Protein AF-A0A7S2YM85-F1 (afdb_monomer)

Foldseek 3Di:
DDDDDPDCCVPCVQQCVFPPVVVLPDPPDPQKDWTPQDDQNHQDDDDDDPPPQDDFDPLQAADDDRRSLSSLVCVLVVDTDMDRNVDDDDDPDDPDVVRVVVNVVSCPDPVNVVVVVVSVVVSCVSVVVVVVVVPDPDPDDDD

Secondary structure (DSSP, 8-state):
------TTTTT-GGGTTT--HHHHH-TTS-SEEEE-S--TT--------STTPPPPPTT--SSSHHHHHHHHHHHHTT--EEEETT----------HHHHHHHHHHHT-HHHHHHHHHHHHHHHHHHHHHHHHHTSPPP----

InterPro domains:
  IPR051292 Alpha-1,3-xylosyltransferase/Beta-1,3-glucuronyltransferase [PTHR12270] (5-93)

Organism: NCBI:txid265537

Mean predicted aligned error: 8.89 Å

pLDDT: mean 78.32, std 11.1, range [40.62, 94.12]

Solvent-accessible surface area (backbone atoms only — not comparable to full-atom values): 9312 Å² total; per-residue (Å²): 132,92,80,87,73,71,85,58,53,92,82,43,45,69,53,44,74,61,62,60,59,69,62,59,73,41,91,83,60,70,70,54,49,79,40,70,71,84,50,98,59,45,82,79,91,85,88,75,72,74,79,90,56,73,75,76,62,85,85,53,63,63,68,68,62,45,64,51,51,40,54,51,49,31,51,73,71,66,56,79,49,65,48,54,64,90,62,85,85,88,78,88,83,75,87,61,74,64,45,59,56,58,21,52,61,50,60,68,34,68,71,49,44,52,49,50,52,51,51,52,50,51,53,50,52,54,53,49,52,50,58,53,57,74,66,51,75,76,80,81,80,82,127

Structure (mmCIF, N/CA/C/O backbone):
data_AF-A0A7S2YM85-F1
#
_entry.id   AF-A0A7S2YM85-F1
#
loop_
_atom_site.group_PDB
_atom_site.id
_atom_site.type_symbol
_atom_site.label_atom_id
_atom_site.label_alt_id
_atom_site.label_comp_id
_atom_site.label_asym_id
_atom_site.label_entity_id
_atom_site.label_seq_id
_atom_site.pdbx_PDB_ins_code
_atom_site.Cartn_x
_atom_site.Cartn_y
_atom_site.Cartn_z
_atom_site.occupancy
_atom_site.B_iso_or_equiv
_atom_site.auth_seq_id
_atom_site.auth_comp_id
_atom_site.auth_asym_id
_atom_site.auth_atom_id
_atom_site.pdbx_PDB_model_num
ATOM 1 N N . GLY A 1 1 ? -13.190 -29.475 12.939 1.00 48.34 1 GLY A N 1
ATOM 2 C CA . GLY A 1 1 ? -13.477 -28.055 12.660 1.00 48.34 1 GLY A CA 1
ATOM 3 C C . GLY A 1 1 ? -12.507 -27.557 11.613 1.00 48.34 1 GLY A C 1
ATOM 4 O O . GLY A 1 1 ? -11.356 -27.975 11.645 1.00 48.34 1 GLY A O 1
ATOM 5 N N . PHE A 1 2 ? -12.964 -26.735 10.670 1.00 40.62 2 PHE A N 1
ATOM 6 C CA . PHE A 1 2 ? -12.092 -26.135 9.659 1.00 40.62 2 PHE A CA 1
ATOM 7 C C . PHE A 1 2 ? -11.088 -25.204 10.351 1.00 40.62 2 PHE A C 1
ATOM 9 O O . PHE A 1 2 ? -11.492 -24.308 11.089 1.00 40.62 2 PHE A O 1
ATOM 16 N N . ARG A 1 3 ? -9.789 -25.440 10.157 1.00 61.75 3 ARG A N 1
ATOM 17 C CA . ARG A 1 3 ? -8.725 -24.576 10.674 1.00 61.75 3 ARG A CA 1
ATOM 18 C C . ARG A 1 3 ? -8.155 -23.817 9.483 1.00 61.75 3 ARG A C 1
ATOM 20 O O . ARG A 1 3 ? -7.323 -24.342 8.755 1.00 61.75 3 ARG A O 1
ATOM 27 N N . GLY A 1 4 ? -8.699 -22.629 9.234 1.00 64.56 4 GLY A N 1
ATOM 28 C CA . GLY A 1 4 ? -8.149 -21.721 8.235 1.00 64.56 4 GLY A CA 1
ATOM 29 C C . GLY A 1 4 ? -6.838 -21.135 8.747 1.00 64.56 4 GLY A C 1
ATOM 30 O O . GLY A 1 4 ? -6.762 -20.716 9.901 1.00 64.56 4 GLY A O 1
ATOM 31 N N . GLU A 1 5 ? -5.815 -21.116 7.902 1.00 72.94 5 GLU A N 1
ATOM 32 C CA . GLU A 1 5 ? -4.547 -20.442 8.173 1.00 72.94 5 GLU A CA 1
ATOM 33 C C . GLU A 1 5 ? -4.338 -19.292 7.179 1.00 72.94 5 GLU A C 1
ATOM 35 O O . GLU A 1 5 ? -4.846 -19.354 6.052 1.00 72.94 5 GLU A O 1
ATOM 40 N N . PRO A 1 6 ? -3.608 -18.229 7.557 1.00 73.81 6 PRO A N 1
ATOM 41 C CA . PRO A 1 6 ? -3.282 -17.168 6.618 1.00 73.81 6 PRO A CA 1
ATOM 42 C C . PRO A 1 6 ? -2.450 -17.698 5.443 1.00 73.81 6 PRO A C 1
ATOM 44 O O . PRO A 1 6 ? -1.506 -18.474 5.608 1.00 73.81 6 PRO A O 1
ATOM 47 N N . PHE A 1 7 ? -2.809 -17.260 4.238 1.00 72.81 7 PHE A N 1
ATOM 48 C CA . PHE A 1 7 ? -2.194 -17.683 2.979 1.00 72.81 7 PHE A CA 1
ATOM 49 C C . PHE A 1 7 ? -0.664 -17.575 3.016 1.00 72.81 7 PHE A C 1
ATOM 51 O O . PHE A 1 7 ? -0.167 -16.497 3.257 1.00 72.81 7 PHE A O 1
ATOM 58 N N . HIS A 1 8 ? 0.090 -18.643 2.734 1.00 75.12 8 HIS A N 1
ATOM 59 C CA . HIS A 1 8 ? 1.568 -18.624 2.685 1.00 75.12 8 HIS A CA 1
ATOM 60 C C . HIS A 1 8 ? 2.298 -18.120 3.946 1.00 75.12 8 HIS A C 1
ATOM 62 O O . HIS A 1 8 ? 3.497 -17.841 3.867 1.00 75.12 8 HIS A O 1
ATOM 68 N N . ILE A 1 9 ? 1.660 -18.121 5.121 1.00 77.50 9 ILE A N 1
ATOM 69 C CA . ILE A 1 9 ? 2.271 -17.640 6.372 1.00 77.50 9 ILE A CA 1
ATOM 70 C C . ILE A 1 9 ? 3.648 -18.261 6.671 1.00 77.50 9 ILE A C 1
ATOM 72 O O . ILE A 1 9 ? 4.554 -17.574 7.136 1.00 77.50 9 ILE A O 1
ATOM 76 N N . HIS A 1 10 ? 3.850 -19.532 6.315 1.00 81.94 10 HIS A N 1
ATOM 77 C CA . HIS A 1 10 ? 5.111 -20.249 6.527 1.00 81.94 10 HIS A CA 1
ATOM 78 C C . HIS A 1 10 ? 6.168 -20.036 5.432 1.00 81.94 10 HIS A C 1
ATOM 80 O O . HIS A 1 10 ? 7.339 -20.327 5.651 1.00 81.94 10 HIS A O 1
ATOM 86 N N . ARG A 1 11 ? 5.778 -19.562 4.242 1.00 79.88 11 ARG A N 1
ATOM 87 C CA . ARG A 1 11 ? 6.683 -19.379 3.088 1.00 79.88 11 ARG A CA 1
ATOM 88 C C . ARG A 1 11 ? 7.020 -17.916 2.821 1.00 79.88 11 ARG A C 1
ATOM 90 O O . ARG A 1 11 ? 8.037 -17.634 2.201 1.00 79.88 11 ARG A O 1
ATOM 97 N N . PHE A 1 12 ? 6.163 -16.999 3.261 1.00 77.44 12 PHE A N 1
ATOM 98 C CA . PHE A 1 12 ? 6.276 -15.577 2.967 1.00 77.44 12 PHE A CA 1
ATOM 99 C C . PHE A 1 12 ? 5.871 -14.717 4.167 1.00 77.44 12 PHE A C 1
ATOM 101 O O . PHE A 1 12 ? 5.068 -13.797 4.050 1.00 77.44 12 PHE A O 1
ATOM 108 N N . ALA A 1 13 ? 6.459 -14.992 5.335 1.00 74.81 13 ALA A N 1
ATOM 109 C CA . ALA A 1 13 ? 6.175 -14.259 6.574 1.00 74.81 13 ALA A CA 1
ATOM 110 C C . ALA A 1 13 ? 6.267 -12.726 6.405 1.00 74.81 13 ALA A C 1
ATOM 112 O O . ALA A 1 13 ? 5.425 -11.994 6.919 1.00 74.81 13 ALA A O 1
ATOM 113 N N . GLY A 1 14 ? 7.207 -12.234 5.585 1.00 75.88 14 GLY A N 1
ATOM 114 C CA . GLY A 1 14 ? 7.359 -10.804 5.281 1.00 75.88 14 GLY A CA 1
ATOM 115 C C . GLY A 1 14 ? 6.119 -10.129 4.673 1.00 75.88 14 GLY A C 1
ATOM 116 O O . GLY A 1 14 ? 5.930 -8.928 4.873 1.00 75.88 14 GLY A O 1
ATOM 117 N N . GLY A 1 15 ? 5.262 -10.889 3.985 1.00 77.31 15 GLY A N 1
ATOM 118 C CA . GLY A 1 15 ? 3.968 -10.433 3.470 1.00 77.31 15 GLY A CA 1
ATOM 119 C C . GLY A 1 15 ? 2.833 -10.469 4.492 1.00 77.31 15 GLY A C 1
ATOM 120 O O . GLY A 1 15 ? 1.709 -10.117 4.161 1.00 77.31 15 GLY A O 1
ATOM 121 N N . HIS A 1 16 ? 3.100 -10.884 5.729 1.00 78.50 16 HIS A N 1
ATOM 122 C CA . HIS A 1 16 ? 2.109 -10.966 6.803 1.00 78.50 16 HIS A CA 1
ATOM 123 C C . HIS A 1 16 ? 2.481 -10.150 8.036 1.00 78.50 16 HIS A C 1
ATOM 125 O O . HIS A 1 16 ? 1.612 -9.903 8.865 1.00 78.50 16 HIS A O 1
ATOM 131 N N . ASN A 1 17 ? 3.730 -9.684 8.136 1.00 75.25 17 ASN A N 1
ATOM 132 C CA . ASN A 1 17 ? 4.272 -9.000 9.316 1.00 75.25 17 ASN A CA 1
ATOM 133 C C . ASN A 1 17 ? 3.459 -7.788 9.792 1.00 75.25 17 ASN A C 1
ATOM 135 O O . ASN A 1 17 ? 3.530 -7.425 10.960 1.00 75.25 17 ASN A O 1
ATOM 139 N N . VAL A 1 18 ? 2.697 -7.154 8.901 1.00 77.75 18 VAL A N 1
ATOM 140 C CA . VAL A 1 18 ? 1.896 -5.970 9.236 1.00 77.75 18 VAL A CA 1
ATOM 141 C C . VAL A 1 18 ? 0.526 -6.357 9.812 1.00 77.75 18 VAL A C 1
ATOM 143 O O . VAL A 1 18 ? -0.081 -5.596 10.556 1.00 77.75 18 VAL A O 1
ATOM 146 N N . THR A 1 19 ? 0.028 -7.559 9.514 1.00 80.12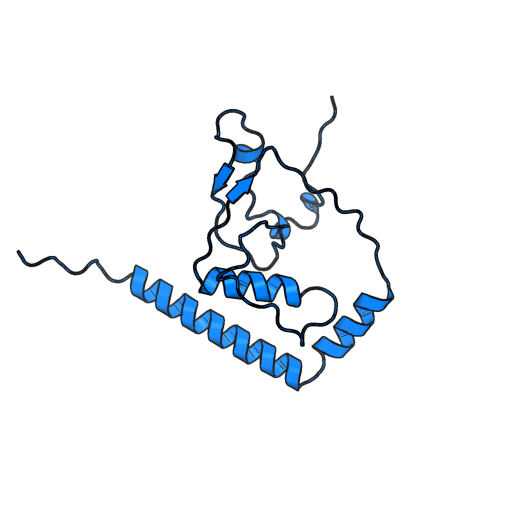 19 THR A N 1
ATOM 147 C CA . THR A 1 19 ? -1.313 -7.994 9.918 1.00 80.12 19 THR A CA 1
ATOM 148 C C . THR A 1 19 ? -1.310 -8.562 11.337 1.00 80.12 19 THR A C 1
ATOM 150 O O . THR A 1 19 ? -0.730 -9.612 11.604 1.00 80.12 19 THR A O 1
ATOM 153 N N . ASN A 1 20 ? -2.030 -7.913 12.255 1.00 85.31 20 ASN A N 1
ATOM 154 C CA . ASN A 1 20 ? -2.264 -8.449 13.597 1.00 85.31 20 ASN A CA 1
ATOM 155 C C . ASN A 1 20 ? -3.399 -9.492 13.594 1.00 85.31 20 ASN A C 1
ATOM 157 O O . ASN A 1 20 ? -4.559 -9.167 13.848 1.00 85.31 20 ASN A O 1
ATOM 161 N N . PHE A 1 21 ? -3.060 -10.754 13.320 1.00 82.31 21 PHE A N 1
ATOM 162 C CA . PHE A 1 21 ? -4.036 -11.851 13.291 1.00 82.31 21 PHE A CA 1
ATOM 163 C C . PHE A 1 21 ? -4.723 -12.092 14.633 1.00 82.31 21 PHE A C 1
ATOM 165 O O . PHE A 1 21 ? -5.898 -12.444 14.644 1.00 82.31 21 PHE A O 1
ATOM 172 N N . THR A 1 22 ? -4.036 -11.862 15.755 1.00 85.19 22 THR A N 1
ATOM 173 C CA . THR A 1 22 ? -4.650 -11.977 17.083 1.00 85.19 22 THR A CA 1
ATOM 174 C C . THR A 1 22 ? -5.833 -11.022 17.202 1.00 85.19 22 THR A C 1
ATOM 176 O O . THR A 1 22 ? -6.921 -11.459 17.554 1.00 85.19 22 THR A O 1
ATOM 179 N N . LYS A 1 23 ? -5.661 -9.748 16.824 1.00 84.44 23 LYS A N 1
ATOM 180 C CA . LYS A 1 23 ? -6.756 -8.763 16.809 1.00 84.44 23 LYS A CA 1
ATOM 181 C C . LYS A 1 23 ? -7.816 -9.060 15.753 1.00 84.44 23 LYS A C 1
ATOM 183 O O . LYS A 1 23 ? -8.985 -8.791 15.994 1.00 84.44 23 LYS A O 1
ATOM 188 N N . TRP A 1 24 ? -7.430 -9.604 14.600 1.00 82.62 24 TRP A N 1
ATOM 189 C CA . TRP A 1 24 ? -8.395 -9.969 13.561 1.00 82.62 24 TRP A CA 1
ATOM 190 C C . TRP A 1 24 ? -9.338 -11.077 14.046 1.00 82.62 24 TRP A C 1
ATOM 192 O O . TRP A 1 24 ? -10.557 -10.941 13.938 1.00 82.62 24 TRP A O 1
ATOM 202 N N . PHE A 1 25 ? -8.790 -12.155 14.611 1.00 81.62 25 PHE A N 1
ATOM 203 C CA . PHE A 1 25 ? -9.578 -13.296 15.080 1.00 81.62 25 PHE A CA 1
ATOM 204 C C . PHE A 1 25 ? -10.249 -13.066 16.441 1.00 81.62 25 PHE A C 1
ATOM 206 O O . PHE A 1 25 ? -11.187 -13.788 16.775 1.00 81.62 25 PHE A O 1
ATOM 213 N N . ALA A 1 26 ? -9.797 -12.085 17.227 1.00 82.12 26 ALA A N 1
ATOM 214 C CA . ALA A 1 26 ? -10.420 -11.745 18.499 1.00 82.12 26 ALA A CA 1
ATOM 215 C C . ALA A 1 26 ? -11.786 -11.079 18.287 1.00 82.12 26 ALA A C 1
ATOM 217 O O . ALA A 1 26 ? -11.927 -10.151 17.495 1.00 82.12 26 ALA A O 1
ATOM 218 N N . ASN A 1 27 ? -12.802 -11.547 19.014 1.00 71.69 27 ASN A N 1
ATOM 219 C CA . ASN A 1 27 ? -14.189 -11.103 18.853 1.00 71.69 27 ASN A CA 1
ATOM 220 C C . ASN A 1 27 ? -14.527 -9.816 19.637 1.00 71.69 27 ASN A C 1
ATOM 222 O O . ASN A 1 27 ? -15.695 -9.475 19.787 1.00 71.69 27 ASN A O 1
ATOM 226 N N . ASP A 1 28 ? -13.516 -9.133 20.177 1.00 70.00 28 ASP A N 1
ATOM 227 C CA . ASP A 1 28 ? -13.630 -8.009 21.115 1.00 70.00 28 ASP A CA 1
ATOM 228 C C . ASP A 1 28 ? -13.250 -6.647 20.509 1.00 70.00 28 ASP A C 1
ATOM 230 O O . ASP A 1 28 ? -13.460 -5.608 21.135 1.00 70.00 28 ASP A O 1
ATOM 234 N N . THR A 1 29 ? -12.706 -6.618 19.290 1.00 65.12 29 THR A N 1
ATOM 235 C CA . THR A 1 29 ? -12.426 -5.365 18.580 1.00 65.12 29 THR A CA 1
ATOM 236 C C . THR A 1 29 ? -13.643 -4.924 17.762 1.00 65.12 29 THR A C 1
ATOM 238 O O . THR A 1 29 ? -14.473 -5.743 17.370 1.00 65.12 29 THR A O 1
ATOM 241 N N . GLY A 1 30 ? -13.780 -3.620 17.497 1.00 79.25 30 GLY A N 1
ATOM 242 C CA . GLY A 1 30 ? -14.797 -3.113 16.569 1.00 79.25 30 GLY A CA 1
ATOM 243 C C . GLY A 1 30 ? -14.621 -3.659 15.136 1.00 79.25 30 GLY A C 1
ATOM 244 O O . GLY A 1 30 ? -13.690 -4.425 14.873 1.00 79.25 30 GLY A O 1
ATOM 245 N N . PRO A 1 31 ? -15.455 -3.229 14.170 1.00 84.38 31 PRO A N 1
ATOM 246 C CA . PRO A 1 31 ? -15.431 -3.754 12.794 1.00 84.38 31 PRO A CA 1
ATOM 247 C C . PRO A 1 31 ? -14.116 -3.468 12.042 1.00 84.38 31 PRO A C 1
ATOM 249 O O . PRO A 1 31 ? -13.858 -4.028 10.974 1.00 84.38 31 PRO A O 1
ATOM 252 N N . MET A 1 32 ? -13.271 -2.590 12.594 1.00 87.56 32 MET A N 1
ATOM 253 C CA . MET A 1 32 ? -11.985 -2.198 12.038 1.00 87.56 32 MET A CA 1
ATOM 254 C C . MET A 1 32 ? -10.934 -2.017 13.136 1.00 87.56 32 MET A C 1
ATOM 256 O O . MET A 1 32 ? -11.239 -1.514 14.218 1.00 87.56 32 MET A O 1
ATOM 260 N N . TYR A 1 33 ? -9.676 -2.343 12.831 1.00 87.31 33 TYR A N 1
ATOM 261 C CA . TYR A 1 33 ? -8.526 -1.934 13.640 1.00 87.31 33 TYR A CA 1
ATOM 262 C C . TYR A 1 33 ? -7.432 -1.306 12.774 1.00 87.31 33 TYR A C 1
ATOM 264 O O . TYR A 1 33 ? -7.228 -1.709 11.628 1.00 87.31 33 TYR A O 1
ATOM 272 N N . LEU A 1 34 ? -6.718 -0.324 13.330 1.00 87.06 34 LEU A N 1
ATOM 273 C CA . LEU A 1 34 ? -5.572 0.296 12.665 1.00 87.06 34 LEU A CA 1
ATOM 274 C C . LEU A 1 34 ? -4.396 -0.675 12.609 1.00 87.06 34 LEU A C 1
ATOM 276 O O . LEU A 1 34 ? -4.070 -1.341 13.595 1.00 87.06 34 LEU A O 1
ATOM 280 N N . THR A 1 35 ? -3.748 -0.724 11.454 1.00 81.94 35 THR A N 1
ATOM 281 C CA . THR A 1 35 ? -2.538 -1.511 11.234 1.00 81.94 35 THR A CA 1
ATOM 282 C C . THR A 1 35 ? -1.333 -0.576 11.120 1.00 81.94 35 THR A C 1
ATOM 284 O O . THR A 1 35 ? -1.492 0.547 10.636 1.00 81.94 35 THR A O 1
ATOM 287 N N . PRO A 1 36 ? -0.126 -1.001 11.544 1.00 74.94 36 PRO A N 1
ATOM 288 C CA . PRO A 1 36 ? 1.090 -0.247 11.266 1.00 74.94 36 PRO A CA 1
ATOM 289 C C . PRO A 1 36 ? 1.210 0.076 9.775 1.00 74.94 36 PRO A C 1
ATOM 291 O O . PRO A 1 36 ? 0.723 -0.679 8.925 1.00 74.94 36 PRO A O 1
ATOM 294 N N . ASN A 1 37 ? 1.858 1.197 9.462 1.00 65.75 37 ASN A N 1
ATOM 295 C CA . ASN A 1 37 ? 2.046 1.607 8.078 1.00 65.75 37 ASN A CA 1
ATOM 296 C C . ASN A 1 37 ? 2.855 0.559 7.290 1.00 65.75 37 ASN A C 1
ATOM 298 O O . ASN A 1 37 ? 3.644 -0.210 7.839 1.00 65.75 37 ASN A O 1
ATOM 302 N N . HIS A 1 38 ? 2.578 0.535 5.987 1.00 66.06 38 HIS A N 1
ATOM 303 C CA . HIS A 1 38 ? 3.051 -0.400 4.967 1.00 66.06 38 HIS A CA 1
ATOM 304 C C . HIS A 1 38 ? 4.495 -0.924 5.140 1.00 66.06 38 HIS A C 1
ATOM 306 O O . HIS A 1 38 ? 5.424 -0.183 5.452 1.00 66.06 38 HIS A O 1
ATOM 312 N N . HIS A 1 39 ? 4.686 -2.209 4.824 1.00 69.31 39 HIS A N 1
ATOM 313 C CA . HIS A 1 39 ? 5.985 -2.883 4.746 1.00 69.31 39 HIS A CA 1
ATOM 314 C C . HIS A 1 39 ? 6.291 -3.263 3.292 1.00 69.31 39 HIS A C 1
ATOM 316 O O . HIS A 1 39 ? 5.381 -3.640 2.561 1.00 69.31 39 HIS A O 1
ATOM 322 N N . LYS A 1 40 ? 7.572 -3.250 2.892 1.00 69.88 40 LYS A N 1
ATOM 323 C CA . LYS A 1 40 ? 8.045 -3.444 1.500 1.00 69.88 40 LYS A CA 1
ATOM 324 C C . LYS A 1 40 ? 7.450 -4.660 0.771 1.00 69.88 40 LYS A C 1
ATOM 326 O O . LYS A 1 40 ? 7.348 -4.660 -0.448 1.00 69.88 40 LYS A O 1
ATOM 331 N N . HIS A 1 41 ? 7.084 -5.699 1.512 1.00 73.88 41 HIS A N 1
ATOM 332 C CA . HIS A 1 41 ? 6.575 -6.967 0.981 1.00 73.88 41 HIS A CA 1
ATOM 333 C C . HIS A 1 41 ? 5.062 -7.155 1.171 1.00 73.88 41 HIS A C 1
ATOM 335 O O . HIS A 1 41 ? 4.530 -8.221 0.868 1.00 73.88 41 HIS A O 1
ATOM 341 N N . PHE A 1 42 ? 4.372 -6.145 1.704 1.00 77.25 42 PHE A N 1
ATOM 342 C CA . PHE A 1 42 ? 2.958 -6.202 2.041 1.00 77.25 42 PHE A CA 1
ATOM 343 C C . PHE A 1 42 ? 2.119 -5.440 1.015 1.00 77.25 42 PHE A C 1
ATOM 345 O O . PHE A 1 42 ? 2.082 -4.210 1.007 1.00 77.25 42 PHE A O 1
ATOM 352 N N . GLU A 1 43 ? 1.412 -6.187 0.170 1.00 79.62 43 GLU A N 1
ATOM 353 C CA . GLU A 1 43 ? 0.564 -5.658 -0.900 1.00 79.62 43 GLU A CA 1
ATOM 354 C C . GLU A 1 43 ? -0.921 -6.006 -0.665 1.00 79.62 43 GLU A C 1
ATOM 356 O O . GLU A 1 43 ? -1.479 -6.856 -1.369 1.00 79.62 43 GLU A O 1
ATOM 361 N N . PRO A 1 44 ? -1.603 -5.367 0.304 1.00 82.44 44 PRO A N 1
ATOM 362 C CA . PRO A 1 44 ? -3.009 -5.646 0.583 1.00 82.44 44 PRO A CA 1
ATOM 363 C C . PRO A 1 44 ? -3.928 -5.185 -0.559 1.00 82.44 44 PRO A C 1
ATOM 365 O O . PRO A 1 44 ? -3.535 -4.422 -1.445 1.00 82.44 44 PRO A O 1
ATOM 368 N N . TYR A 1 45 ? -5.175 -5.652 -0.550 1.00 86.44 45 TYR A N 1
ATOM 369 C CA . TYR A 1 45 ? -6.262 -4.980 -1.264 1.00 86.44 45 TYR A CA 1
ATOM 370 C C . TYR A 1 45 ? -6.811 -3.886 -0.354 1.00 86.44 45 TYR A C 1
ATOM 372 O O . TYR A 1 45 ? -7.081 -4.147 0.816 1.00 86.44 45 TYR A O 1
ATOM 380 N N . VAL A 1 46 ? -6.948 -2.669 -0.876 1.00 89.19 46 VAL A N 1
ATOM 381 C CA . VAL A 1 46 ? -7.420 -1.512 -0.108 1.00 89.19 46 VAL A CA 1
ATOM 382 C C . VAL A 1 46 ? -8.608 -0.859 -0.797 1.00 89.19 46 VAL A C 1
ATOM 384 O O . VAL A 1 46 ? -8.703 -0.857 -2.023 1.00 89.19 46 VAL A O 1
ATOM 387 N N . LEU A 1 47 ? -9.505 -0.300 0.012 1.00 90.56 47 LEU A N 1
ATOM 388 C CA . LEU A 1 47 ? -10.613 0.540 -0.421 1.00 90.56 47 LEU A CA 1
ATOM 389 C C . LEU A 1 47 ? -10.364 1.952 0.114 1.00 90.56 47 LEU A C 1
ATOM 391 O O . LEU A 1 47 ? -10.091 2.119 1.300 1.00 90.56 47 LEU A O 1
ATOM 395 N N . ALA A 1 48 ? -10.475 2.958 -0.744 1.00 89.62 48 ALA A N 1
ATOM 396 C CA . ALA A 1 48 ? -10.372 4.357 -0.352 1.00 89.62 48 ALA A CA 1
ATOM 397 C C . ALA A 1 48 ? -11.203 5.236 -1.294 1.00 89.62 48 ALA A C 1
ATOM 399 O O . ALA A 1 48 ? -11.532 4.830 -2.412 1.00 89.62 48 ALA A O 1
ATOM 400 N N . ARG A 1 49 ? -11.539 6.450 -0.842 1.00 90.81 49 ARG A N 1
ATOM 401 C CA . ARG A 1 49 ? -12.070 7.494 -1.730 1.00 90.81 49 ARG A CA 1
ATOM 402 C C . ARG A 1 49 ? -10.983 7.898 -2.716 1.00 90.81 49 ARG A C 1
ATOM 404 O O . ARG A 1 49 ? -9.823 7.963 -2.329 1.00 90.81 49 ARG A O 1
ATOM 411 N N . ARG A 1 50 ? -11.346 8.126 -3.978 1.00 89.69 50 ARG A N 1
ATOM 412 C CA . ARG A 1 50 ? -10.371 8.378 -5.050 1.00 89.69 50 ARG A CA 1
ATOM 413 C C . ARG A 1 50 ? -9.682 9.731 -4.887 1.00 89.69 50 ARG A C 1
ATOM 415 O O . ARG A 1 50 ? -8.531 9.889 -5.285 1.00 89.69 50 ARG A O 1
ATOM 422 N N . GLU A 1 51 ? -10.395 10.701 -4.334 1.00 92.62 51 GLU A N 1
ATOM 423 C CA . GLU A 1 51 ? -9.917 12.058 -4.129 1.00 92.62 51 GLU A CA 1
ATOM 424 C C . GLU A 1 51 ? -8.720 12.061 -3.169 1.00 92.62 51 GLU A C 1
ATOM 426 O O . GLU A 1 51 ? -8.780 11.506 -2.073 1.00 92.62 51 GLU A O 1
ATOM 431 N N . GLY A 1 52 ? -7.620 12.688 -3.589 1.00 89.81 52 GLY A N 1
ATOM 432 C CA . GLY A 1 52 ? -6.396 12.793 -2.791 1.00 89.81 52 GLY A CA 1
ATOM 433 C C . GLY A 1 52 ? -5.461 11.582 -2.856 1.00 89.81 52 GLY A C 1
ATOM 434 O O . GLY A 1 52 ? -4.341 11.690 -2.371 1.00 89.81 52 GLY A O 1
ATOM 435 N N . LEU A 1 53 ? -5.853 10.464 -3.484 1.00 92.12 53 LEU A N 1
ATOM 436 C CA . LEU A 1 53 ? -4.964 9.304 -3.603 1.00 92.12 53 LEU A CA 1
ATOM 437 C C . LEU A 1 53 ? -3.776 9.574 -4.535 1.00 92.12 53 LEU A C 1
ATOM 439 O O . LEU A 1 53 ? -3.929 10.268 -5.548 1.00 92.12 53 LEU A O 1
ATOM 443 N N . PRO A 1 54 ? -2.607 8.962 -4.260 1.00 90.69 54 PRO A N 1
ATOM 444 C CA . PRO A 1 54 ? -1.495 9.005 -5.190 1.00 90.69 54 PRO A CA 1
ATOM 445 C C . PRO A 1 54 ? -1.881 8.341 -6.512 1.00 90.69 54 PRO A C 1
ATOM 447 O O . PRO A 1 54 ? -2.643 7.370 -6.567 1.00 90.69 54 PRO A O 1
ATOM 450 N N . TRP A 1 55 ? -1.335 8.870 -7.600 1.00 87.38 55 TRP A N 1
ATOM 451 C CA . TRP A 1 55 ? -1.533 8.301 -8.923 1.00 87.38 55 TRP A CA 1
ATOM 452 C C . TRP A 1 55 ? -0.604 7.111 -9.123 1.00 87.38 55 TRP A C 1
ATOM 454 O O . TRP A 1 55 ? 0.576 7.159 -8.781 1.00 87.38 55 TRP A O 1
ATOM 464 N N . TYR A 1 56 ? -1.121 6.054 -9.743 1.00 84.44 56 TYR A N 1
ATOM 465 C CA . TYR A 1 56 ? -0.257 5.012 -10.278 1.00 84.44 56 TYR A CA 1
ATOM 466 C C . TYR A 1 56 ? 0.615 5.585 -11.393 1.00 84.44 56 TYR A C 1
ATOM 468 O O . TYR A 1 56 ? 0.145 6.336 -12.252 1.00 84.44 56 TYR A O 1
ATOM 476 N N . TRP A 1 57 ? 1.887 5.199 -11.406 1.00 79.00 57 TRP A N 1
ATOM 477 C CA . TRP A 1 57 ? 2.785 5.599 -12.475 1.00 79.00 57 TRP A CA 1
ATOM 478 C C . TRP A 1 57 ? 2.606 4.677 -13.684 1.00 79.00 57 TRP A C 1
ATOM 480 O O . TRP A 1 57 ? 2.832 3.470 -13.604 1.00 79.00 57 TRP A O 1
ATOM 490 N N . ALA A 1 58 ? 2.209 5.252 -14.820 1.00 75.44 58 ALA A N 1
ATOM 491 C CA . ALA A 1 58 ? 1.866 4.504 -16.033 1.00 75.44 58 ALA A CA 1
ATOM 492 C C . ALA A 1 58 ? 3.060 3.807 -16.716 1.00 75.44 58 ALA A C 1
ATOM 494 O O . ALA A 1 58 ? 2.860 3.001 -17.627 1.00 75.44 58 ALA A O 1
ATOM 495 N N . GLY A 1 59 ? 4.291 4.124 -16.306 1.00 71.19 59 GLY A N 1
ATOM 496 C CA . GLY A 1 59 ? 5.488 3.453 -16.805 1.00 71.19 59 GLY A CA 1
ATOM 497 C C . GLY A 1 59 ? 5.818 2.142 -16.085 1.00 71.19 59 GLY A C 1
ATOM 498 O O . GLY A 1 59 ? 6.694 1.424 -16.547 1.00 71.19 59 GLY A O 1
ATOM 499 N N . PHE A 1 60 ? 5.136 1.804 -14.982 1.00 70.88 60 PHE A N 1
ATOM 500 C CA . PHE A 1 60 ? 5.210 0.461 -14.411 1.00 70.88 60 PHE A CA 1
ATOM 501 C C . PHE A 1 60 ? 4.206 -0.421 -15.153 1.00 70.88 60 PHE A C 1
ATOM 503 O O . PHE A 1 60 ? 3.006 -0.364 -14.856 1.00 70.88 60 PHE A O 1
ATOM 510 N N . ARG A 1 61 ? 4.662 -1.243 -16.104 1.00 65.75 61 ARG A N 1
ATOM 511 C CA . ARG A 1 61 ? 3.817 -2.265 -16.731 1.00 65.75 61 ARG A CA 1
ATOM 512 C C . ARG A 1 61 ? 4.220 -3.638 -16.188 1.00 65.75 61 ARG A C 1
ATOM 514 O O . ARG A 1 61 ? 5.386 -3.970 -16.028 1.00 65.75 61 ARG A O 1
ATOM 521 N N . GLY A 1 62 ? 3.225 -4.452 -15.851 1.00 60.47 62 GLY A N 1
ATOM 522 C CA . GLY A 1 62 ? 3.463 -5.794 -15.315 1.00 60.47 62 GLY A CA 1
ATOM 523 C C . GLY A 1 62 ? 3.537 -5.875 -13.786 1.00 60.47 62 GLY A C 1
ATOM 524 O O . GLY A 1 62 ? 2.904 -5.102 -13.067 1.00 60.47 62 GLY A O 1
ATOM 525 N N . PHE A 1 63 ? 4.209 -6.918 -13.300 1.00 59.19 63 PHE A N 1
ATOM 526 C CA . PHE A 1 63 ? 4.106 -7.419 -11.928 1.00 59.19 63 PHE A CA 1
ATOM 527 C C . PHE A 1 63 ? 5.077 -6.727 -10.952 1.00 59.19 63 PHE A C 1
ATOM 529 O O . PHE A 1 63 ? 6.226 -6.472 -11.298 1.00 59.19 63 PHE A O 1
ATOM 536 N N . GLY A 1 64 ? 4.634 -6.497 -9.710 1.00 64.88 64 GLY A N 1
ATOM 537 C CA . GLY A 1 64 ? 5.481 -6.096 -8.576 1.00 64.88 64 GLY A CA 1
ATOM 538 C C . GLY A 1 64 ? 5.506 -4.592 -8.297 1.00 64.88 64 GLY A C 1
ATOM 539 O O . GLY A 1 64 ? 4.814 -4.105 -7.403 1.00 64.88 64 GLY A O 1
ATOM 540 N N . ASP A 1 65 ? 6.282 -3.829 -9.064 1.00 73.50 65 ASP A N 1
ATOM 541 C CA . ASP A 1 65 ? 6.704 -2.491 -8.616 1.00 73.50 65 ASP A CA 1
ATOM 542 C C . ASP A 1 65 ? 5.603 -1.424 -8.658 1.00 73.50 65 ASP A C 1
ATOM 544 O O . ASP A 1 65 ? 5.642 -0.465 -7.886 1.00 73.50 65 ASP A O 1
ATOM 548 N N . ASN A 1 66 ? 4.575 -1.607 -9.494 1.00 78.38 66 ASN A N 1
ATOM 549 C CA . ASN A 1 66 ? 3.464 -0.659 -9.596 1.00 78.38 66 ASN A CA 1
ATOM 550 C C . ASN A 1 66 ? 2.725 -0.518 -8.250 1.00 78.38 66 ASN A C 1
ATOM 552 O O . ASN A 1 66 ? 2.541 0.583 -7.723 1.00 78.38 66 ASN A O 1
ATOM 556 N N . LYS A 1 67 ? 2.360 -1.659 -7.652 1.00 81.25 67 LYS A N 1
ATOM 557 C CA . LYS A 1 67 ? 1.580 -1.704 -6.413 1.00 81.25 67 LYS A CA 1
ATOM 558 C C . LYS A 1 67 ? 2.417 -1.278 -5.209 1.00 81.25 67 LYS A C 1
ATOM 560 O O . LYS A 1 67 ? 1.950 -0.460 -4.419 1.00 81.25 67 LYS A O 1
ATOM 565 N N . VAL A 1 68 ? 3.658 -1.759 -5.099 1.00 81.62 68 VAL A N 1
ATOM 566 C CA . VAL A 1 68 ? 4.582 -1.354 -4.024 1.00 81.62 68 VAL A CA 1
ATOM 567 C C . VAL A 1 68 ? 4.844 0.148 -4.064 1.00 81.62 68 VAL A C 1
ATOM 569 O O . VAL A 1 68 ? 4.759 0.820 -3.038 1.00 81.62 68 VAL A O 1
ATOM 572 N N . SER A 1 69 ? 5.120 0.702 -5.246 1.00 83.12 69 SER A N 1
ATOM 573 C CA . SER A 1 69 ? 5.414 2.124 -5.375 1.00 83.12 69 SER A CA 1
ATOM 574 C C . SER A 1 69 ? 4.231 3.003 -4.961 1.00 83.12 69 SER A C 1
ATOM 576 O O . SER A 1 69 ? 4.430 3.991 -4.257 1.00 83.12 69 SER A O 1
ATOM 578 N N . TRP A 1 70 ? 3.005 2.606 -5.304 1.00 88.31 70 TRP A N 1
ATOM 579 C CA . TRP A 1 70 ? 1.801 3.314 -4.872 1.00 88.31 70 TRP A CA 1
ATOM 580 C C . TRP A 1 70 ? 1.651 3.348 -3.344 1.00 88.31 70 TRP A C 1
ATOM 582 O O . TRP A 1 70 ? 1.379 4.402 -2.773 1.00 88.31 70 TRP A O 1
ATOM 592 N N . PHE A 1 71 ? 1.896 2.227 -2.654 1.00 87.50 71 PHE A N 1
ATOM 593 C CA . PHE A 1 71 ? 1.831 2.191 -1.187 1.00 87.50 71 PHE A CA 1
ATOM 594 C C . PHE A 1 71 ? 2.905 3.050 -0.517 1.00 87.50 71 PHE A C 1
ATOM 596 O O . PHE A 1 71 ? 2.682 3.595 0.566 1.00 87.50 71 PHE A O 1
ATOM 603 N N . ARG A 1 72 ? 4.069 3.197 -1.153 1.00 87.06 72 ARG A N 1
ATOM 604 C CA . ARG A 1 72 ? 5.128 4.082 -0.659 1.00 87.06 72 ARG A CA 1
ATOM 605 C C . ARG A 1 72 ? 4.789 5.550 -0.849 1.00 87.06 72 ARG A C 1
ATOM 607 O O . ARG A 1 72 ? 5.027 6.327 0.073 1.00 87.06 72 ARG A O 1
ATOM 614 N N . ASP A 1 73 ? 4.180 5.907 -1.979 1.00 89.75 73 ASP A N 1
ATOM 615 C CA . ASP A 1 73 ? 3.631 7.251 -2.187 1.00 89.75 73 ASP A CA 1
ATOM 616 C C . ASP A 1 73 ? 2.564 7.554 -1.124 1.00 89.75 73 ASP A C 1
ATOM 618 O O . ASP A 1 73 ? 2.636 8.580 -0.452 1.00 89.75 73 ASP A O 1
ATOM 622 N N . ALA A 1 74 ? 1.645 6.616 -0.878 1.00 90.25 74 ALA A N 1
ATOM 623 C CA . ALA A 1 74 ? 0.618 6.760 0.150 1.00 90.25 74 ALA A CA 1
ATOM 624 C C . ALA A 1 74 ? 1.214 6.922 1.565 1.00 90.25 74 ALA A C 1
ATOM 626 O O . ALA A 1 74 ? 0.729 7.734 2.346 1.00 90.25 74 ALA A O 1
ATOM 627 N N . ASN A 1 75 ? 2.298 6.210 1.895 1.00 87.94 75 ASN A N 1
ATOM 628 C CA . ASN A 1 75 ? 2.995 6.368 3.178 1.00 87.94 75 ASN A CA 1
ATOM 629 C C . ASN A 1 75 ? 3.705 7.730 3.314 1.00 87.94 75 ASN A C 1
ATOM 631 O O . ASN A 1 75 ? 3.732 8.323 4.396 1.00 87.94 75 ASN A O 1
ATOM 635 N N . VAL A 1 76 ? 4.274 8.249 2.222 1.00 89.69 76 VAL A N 1
ATOM 636 C CA . VAL A 1 76 ? 4.804 9.620 2.193 1.00 89.69 76 VAL A CA 1
ATOM 637 C C . VAL A 1 76 ? 3.686 10.636 2.407 1.00 89.69 76 VAL A C 1
ATOM 639 O O . VAL A 1 76 ? 3.882 11.577 3.167 1.00 89.69 76 VAL A O 1
ATOM 642 N N . MET A 1 77 ? 2.508 10.396 1.833 1.00 90.62 77 MET A N 1
ATOM 643 C CA . MET A 1 77 ? 1.301 11.212 2.008 1.00 90.62 77 MET A CA 1
ATOM 644 C C . MET A 1 77 ? 0.549 10.959 3.329 1.00 90.62 77 MET A C 1
ATOM 646 O O . MET A 1 77 ? -0.557 11.459 3.491 1.00 90.62 77 MET A O 1
ATOM 650 N N . GLU A 1 78 ? 1.125 10.191 4.262 1.00 89.19 78 GLU A N 1
ATOM 651 C CA . GLU A 1 78 ? 0.583 9.981 5.620 1.00 89.19 78 GLU A CA 1
ATOM 652 C C . GLU A 1 78 ? -0.772 9.268 5.660 1.00 89.19 78 GLU A C 1
ATOM 654 O O . GLU A 1 78 ? -1.537 9.381 6.616 1.00 89.19 78 GLU A O 1
ATOM 659 N N . TYR A 1 79 ? -1.057 8.452 4.646 1.00 90.25 79 TYR A N 1
ATOM 660 C CA . TYR A 1 79 ? -2.190 7.545 4.718 1.00 90.25 79 TYR A CA 1
ATOM 661 C C . TYR A 1 79 ? -1.967 6.471 5.782 1.00 90.25 79 TYR A C 1
ATOM 663 O O . TYR A 1 79 ? -0.927 5.807 5.832 1.00 90.25 79 TYR A O 1
ATOM 671 N N . HIS A 1 80 ? -3.010 6.253 6.576 1.00 87.44 80 HIS A N 1
ATOM 672 C CA . HIS A 1 80 ? -3.108 5.156 7.525 1.00 87.44 80 HIS A CA 1
ATOM 673 C C . HIS A 1 80 ? -4.049 4.078 7.005 1.00 87.44 80 HIS A C 1
ATOM 675 O O . HIS A 1 80 ? -4.993 4.344 6.257 1.00 87.44 80 HIS A O 1
ATOM 681 N N . TYR A 1 81 ? -3.805 2.848 7.441 1.00 87.56 81 TYR A N 1
ATOM 682 C CA . TYR A 1 81 ? -4.554 1.686 6.992 1.00 87.56 81 TYR A CA 1
ATOM 683 C C . TYR A 1 81 ? -5.336 1.085 8.156 1.00 87.56 81 TYR A C 1
ATOM 685 O O . TYR A 1 81 ? -4.842 0.974 9.280 1.00 87.56 81 TYR A O 1
ATOM 693 N N . GLY A 1 82 ? -6.562 0.665 7.860 1.00 88.31 82 GLY A N 1
ATOM 694 C CA . GLY A 1 82 ? -7.399 -0.118 8.755 1.00 88.31 82 GLY A CA 1
ATOM 695 C C . GLY A 1 82 ? -7.736 -1.460 8.119 1.00 88.31 82 GLY A C 1
ATOM 696 O O . GLY A 1 82 ? -7.991 -1.536 6.917 1.00 88.31 82 GLY A O 1
ATOM 697 N N . VAL A 1 83 ? -7.733 -2.521 8.918 1.00 87.75 83 VAL A N 1
ATOM 698 C CA . VAL A 1 83 ? -8.221 -3.836 8.491 1.00 87.75 83 VAL A CA 1
ATOM 699 C C . VAL A 1 83 ? -9.714 -3.906 8.771 1.00 87.75 83 VAL A C 1
ATOM 701 O O . VAL A 1 83 ? -10.118 -3.784 9.924 1.00 87.75 83 VAL A O 1
ATOM 704 N N . LEU A 1 84 ? -10.518 -4.114 7.727 1.00 89.69 84 LEU A N 1
ATOM 705 C CA . LEU A 1 84 ? -11.951 -4.390 7.836 1.00 89.69 84 LEU A CA 1
ATOM 706 C C . LEU A 1 84 ? -12.147 -5.879 8.136 1.00 89.69 84 LEU A C 1
ATOM 708 O O . LEU A 1 84 ? -11.928 -6.716 7.264 1.00 89.69 84 LEU A O 1
ATOM 712 N N . ARG A 1 85 ? -12.516 -6.216 9.374 1.00 86.31 85 ARG A N 1
ATOM 713 C CA . ARG A 1 85 ? -12.482 -7.607 9.862 1.00 86.31 85 ARG A CA 1
ATOM 714 C C . ARG A 1 85 ? -13.537 -8.511 9.228 1.00 86.31 85 ARG A C 1
ATOM 716 O O . ARG A 1 85 ? -13.250 -9.681 8.981 1.00 86.31 85 ARG A O 1
ATOM 723 N N . ASP A 1 86 ? -14.707 -7.945 8.946 1.00 85.75 86 ASP A N 1
ATOM 724 C CA . ASP A 1 86 ? -15.895 -8.683 8.497 1.00 85.75 86 ASP A CA 1
ATOM 725 C C . ASP A 1 86 ? -16.049 -8.706 6.967 1.00 85.75 86 ASP A C 1
ATOM 727 O O . ASP A 1 86 ? -17.032 -9.219 6.434 1.00 85.75 86 ASP A O 1
ATOM 731 N N . PHE A 1 87 ? -15.073 -8.152 6.242 1.00 86.69 87 PHE A N 1
ATOM 732 C CA . PHE A 1 87 ? -15.101 -8.033 4.789 1.00 86.69 87 PHE A CA 1
ATOM 733 C C . PHE A 1 87 ? -13.950 -8.820 4.171 1.00 86.69 87 PHE A C 1
ATOM 735 O O . PHE A 1 87 ? -12.784 -8.631 4.514 1.00 86.69 87 PHE A O 1
ATOM 742 N N . PHE A 1 88 ? -14.277 -9.678 3.205 1.00 84.50 88 PHE A N 1
ATOM 743 C CA . PHE A 1 88 ? -13.310 -10.550 2.547 1.00 84.50 88 PHE A CA 1
ATOM 744 C C . PHE A 1 88 ? -13.292 -10.306 1.042 1.00 84.50 88 PHE A C 1
ATOM 746 O O . PHE A 1 88 ? -14.334 -10.185 0.399 1.00 84.50 88 PHE A O 1
ATOM 753 N N . VAL A 1 89 ? -12.086 -10.274 0.474 1.00 84.81 89 VAL A N 1
ATOM 754 C CA . VAL A 1 89 ? -11.867 -10.217 -0.973 1.00 84.81 89 VAL A CA 1
ATOM 755 C C . VAL A 1 89 ? -11.360 -11.573 -1.435 1.00 84.81 89 VAL A C 1
ATOM 757 O O . VAL A 1 89 ? -10.308 -12.039 -0.999 1.00 84.81 89 VAL A O 1
ATOM 760 N N . PHE A 1 90 ? -12.093 -12.192 -2.356 1.00 82.69 90 PHE A N 1
ATOM 761 C CA . PHE A 1 90 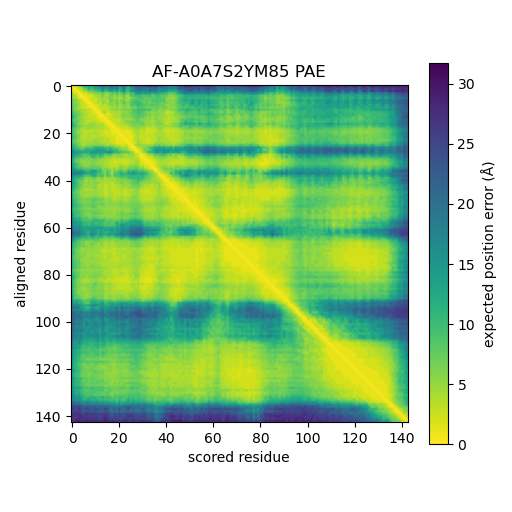? -11.666 -13.419 -3.013 1.00 82.69 90 PHE A CA 1
ATOM 762 C C . PHE A 1 90 ? -10.943 -13.070 -4.312 1.00 82.69 90 PHE A C 1
ATOM 764 O O . PHE A 1 90 ? -11.522 -12.473 -5.217 1.00 82.69 90 PHE A O 1
ATOM 771 N N . HIS A 1 91 ? -9.670 -13.451 -4.413 1.00 77.19 91 HIS A N 1
ATOM 772 C CA . HIS A 1 91 ? -8.879 -13.263 -5.623 1.00 77.19 91 HIS A CA 1
ATOM 773 C C . HIS A 1 91 ? -8.491 -14.612 -6.232 1.00 77.19 91 HIS A C 1
ATOM 775 O O . HIS A 1 91 ? -7.647 -15.332 -5.699 1.00 77.19 91 HIS A O 1
ATOM 781 N N . SER A 1 92 ? -9.078 -14.952 -7.382 1.00 73.94 92 SER A N 1
ATOM 782 C CA . SER A 1 92 ? -8.646 -16.099 -8.181 1.00 73.94 92 SER A CA 1
ATOM 783 C C . SER A 1 92 ? -7.418 -15.707 -9.013 1.00 73.94 92 SER A C 1
ATOM 785 O O . SER A 1 92 ? -7.546 -15.203 -10.131 1.00 73.94 92 SER A O 1
ATOM 787 N N . GLY A 1 93 ? -6.218 -15.895 -8.465 1.00 66.56 93 GLY A N 1
ATOM 788 C CA . GLY A 1 93 ? -4.979 -15.594 -9.182 1.00 66.56 93 GLY A CA 1
ATOM 789 C C . GLY A 1 93 ? -4.808 -16.499 -10.406 1.00 66.56 93 GLY A C 1
ATOM 790 O O . GLY A 1 93 ? -4.575 -17.698 -10.266 1.00 66.56 93 GLY A O 1
ATOM 791 N N . LYS A 1 94 ? -4.882 -15.941 -11.619 1.00 63.28 94 LYS A N 1
ATOM 792 C CA . LYS A 1 94 ? -4.411 -16.626 -12.833 1.00 63.28 94 LYS A CA 1
ATOM 793 C C . LYS A 1 94 ? -2.947 -16.254 -13.051 1.00 63.28 94 LYS A C 1
ATOM 795 O O . LYS A 1 94 ? -2.638 -15.088 -13.277 1.00 63.28 94 LYS A O 1
ATOM 800 N N . LYS A 1 95 ? -2.037 -17.232 -13.008 1.00 55.91 95 LYS A N 1
ATOM 801 C CA . LYS A 1 95 ? -0.633 -17.016 -13.392 1.00 55.91 95 LYS A CA 1
ATOM 802 C C . LYS A 1 95 ? -0.561 -16.834 -14.908 1.00 55.91 95 LYS A C 1
ATOM 804 O O . LYS A 1 95 ? -0.521 -17.821 -15.640 1.00 55.91 95 LYS A O 1
ATOM 809 N N . SER A 1 96 ? -0.568 -15.596 -15.398 1.00 56.41 96 SER A N 1
ATOM 810 C CA . SER A 1 96 ? -0.221 -15.351 -16.797 1.00 56.41 96 SER A CA 1
ATOM 811 C C . SER A 1 96 ? 1.301 -15.444 -16.936 1.00 56.41 96 SER A C 1
ATOM 813 O O . SER A 1 96 ? 2.057 -14.743 -16.270 1.00 56.41 96 SER A O 1
ATOM 815 N N . ARG A 1 97 ? 1.774 -16.372 -17.774 1.00 57.12 97 ARG A N 1
ATOM 816 C CA . ARG A 1 97 ? 3.214 -16.578 -18.010 1.00 57.12 97 ARG A CA 1
ATOM 817 C C . ARG A 1 97 ? 3.840 -15.404 -18.779 1.00 57.12 97 ARG A C 1
ATOM 819 O O . ARG A 1 97 ? 5.021 -15.136 -18.611 1.00 57.12 97 ARG A O 1
ATOM 826 N N . MET A 1 98 ? 3.026 -14.698 -19.570 1.00 55.09 98 MET A N 1
ATOM 827 C CA . MET A 1 98 ? 3.442 -13.564 -20.401 1.00 55.09 98 MET A CA 1
ATOM 828 C C . MET A 1 98 ? 3.855 -12.343 -19.561 1.00 55.09 98 MET A C 1
ATOM 830 O O . MET A 1 98 ? 4.912 -11.770 -19.788 1.00 55.09 98 MET A O 1
ATOM 834 N N . GLY A 1 99 ? 3.079 -11.999 -18.522 1.00 59.19 99 GLY A N 1
ATOM 835 C CA . GLY A 1 99 ? 3.299 -10.769 -17.749 1.00 59.19 99 GLY A CA 1
ATOM 836 C C . GLY A 1 99 ? 4.588 -10.744 -16.921 1.00 59.19 99 GLY A C 1
ATOM 837 O O . GLY A 1 99 ? 5.053 -9.666 -16.572 1.00 59.19 99 GLY A O 1
ATOM 838 N N . PHE A 1 100 ? 5.170 -11.910 -16.619 1.00 60.94 100 PHE A N 1
ATOM 839 C CA . PHE A 1 100 ? 6.416 -12.018 -15.852 1.00 60.94 100 PHE A CA 1
ATOM 840 C C . PHE A 1 100 ? 7.664 -11.723 -16.700 1.00 60.94 100 PHE A C 1
ATOM 842 O O . PHE A 1 100 ? 8.617 -11.119 -16.214 1.00 60.94 100 PHE A O 1
ATOM 849 N N . VAL A 1 101 ? 7.672 -12.135 -17.972 1.00 61.12 101 VAL A N 1
ATOM 850 C CA . VAL A 1 101 ? 8.822 -11.915 -18.865 1.00 61.12 101 VAL A CA 1
ATOM 851 C C . V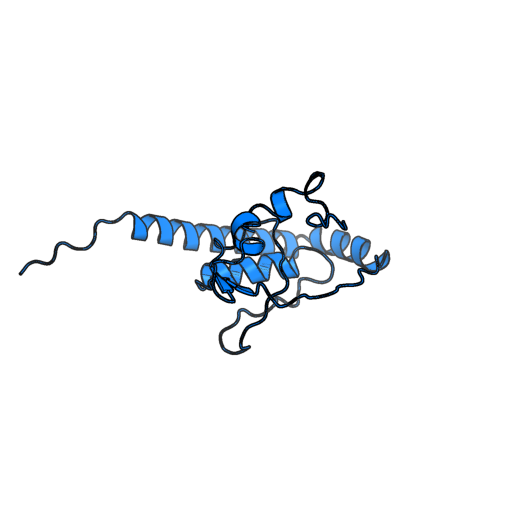AL A 1 101 ? 8.890 -10.446 -19.280 1.00 61.12 101 VAL A C 1
ATOM 853 O O . VAL A 1 101 ? 9.953 -9.835 -19.180 1.00 61.12 101 VAL A O 1
ATOM 856 N N . ASP A 1 102 ? 7.748 -9.859 -19.643 1.00 62.41 102 ASP A N 1
ATOM 857 C CA . ASP A 1 102 ? 7.668 -8.442 -20.011 1.00 62.41 102 ASP A CA 1
ATOM 858 C C . ASP A 1 102 ? 8.076 -7.527 -18.846 1.00 62.41 102 ASP A C 1
ATOM 860 O O . ASP A 1 102 ? 8.814 -6.564 -19.059 1.00 62.41 102 ASP A O 1
ATOM 864 N N . SER A 1 103 ? 7.696 -7.867 -17.603 1.00 62.34 103 SER A N 1
ATOM 865 C CA . SER A 1 103 ? 8.129 -7.101 -16.426 1.00 62.34 103 SER A CA 1
ATOM 866 C C . SER A 1 103 ? 9.640 -7.158 -16.208 1.00 62.34 103 SER A C 1
ATOM 868 O O . SER A 1 103 ? 10.242 -6.148 -15.863 1.00 62.34 103 SER A O 1
ATOM 870 N N . ILE A 1 104 ? 10.287 -8.307 -16.443 1.00 63.34 104 ILE A N 1
ATOM 871 C CA . ILE A 1 104 ? 11.748 -8.420 -16.291 1.00 63.34 104 ILE A CA 1
ATOM 872 C C . ILE A 1 104 ? 12.464 -7.535 -17.315 1.00 63.34 104 ILE A C 1
ATOM 874 O O . ILE A 1 104 ? 13.401 -6.820 -16.963 1.00 63.34 104 ILE A O 1
ATOM 878 N N . LEU A 1 105 ? 12.020 -7.565 -18.574 1.00 64.81 105 LEU A N 1
ATOM 879 C CA . LEU A 1 105 ? 12.633 -6.775 -19.643 1.00 64.81 105 LEU A CA 1
ATOM 880 C C . LEU A 1 105 ? 12.455 -5.266 -19.428 1.00 64.81 105 LEU A C 1
ATOM 882 O O . LEU A 1 105 ? 13.328 -4.483 -19.802 1.00 64.81 105 LEU A O 1
ATOM 886 N N . GLU A 1 106 ? 11.344 -4.840 -18.827 1.00 64.69 106 GLU A N 1
ATOM 887 C CA . GLU A 1 106 ? 11.112 -3.432 -18.505 1.00 64.69 106 GLU A CA 1
ATOM 888 C C . GLU A 1 106 ? 11.949 -2.964 -17.307 1.00 64.69 106 GLU A C 1
ATOM 890 O O . GLU A 1 106 ? 12.586 -1.912 -17.399 1.00 64.69 106 GLU A O 1
ATOM 895 N N . VAL A 1 107 ? 12.051 -3.780 -16.247 1.00 64.81 107 VAL A N 1
ATOM 896 C CA . VAL A 1 107 ? 12.877 -3.484 -15.060 1.00 64.81 107 VAL A CA 1
ATOM 897 C C . VAL A 1 107 ? 14.359 -3.318 -15.412 1.00 64.81 107 VAL A C 1
ATOM 899 O O . VAL A 1 107 ? 15.072 -2.557 -14.763 1.00 64.81 107 VAL A O 1
ATOM 902 N N . GLN A 1 108 ? 14.830 -3.971 -16.476 1.00 67.44 108 GLN A N 1
ATOM 903 C CA . GLN A 1 108 ? 16.215 -3.857 -16.941 1.00 67.44 108 GLN A CA 1
ATOM 904 C C . GLN A 1 108 ? 16.498 -2.625 -17.817 1.00 67.44 108 GLN A C 1
ATOM 906 O O . GLN A 1 108 ? 17.651 -2.399 -18.192 1.00 67.44 108 GLN A O 1
ATOM 911 N N . ARG A 1 109 ? 15.501 -1.789 -18.148 1.00 77.38 109 ARG A N 1
ATOM 912 C CA . ARG A 1 109 ? 15.747 -0.570 -18.937 1.00 77.38 109 ARG A CA 1
ATOM 913 C C . ARG A 1 109 ? 16.512 0.463 -18.095 1.00 77.38 109 ARG A C 1
ATOM 915 O O . ARG A 1 109 ? 16.025 0.841 -17.032 1.00 77.38 109 ARG A O 1
ATOM 922 N N . PRO A 1 110 ? 17.636 1.030 -18.574 1.00 81.25 110 PRO A N 1
ATOM 923 C CA . PRO A 1 110 ? 18.434 1.981 -17.788 1.00 81.25 110 PRO A CA 1
ATOM 924 C C . PRO A 1 110 ? 17.647 3.189 -17.262 1.00 81.25 110 PRO A C 1
ATOM 926 O O . PRO A 1 110 ? 17.826 3.603 -16.120 1.00 81.25 110 PRO A O 1
ATOM 929 N N .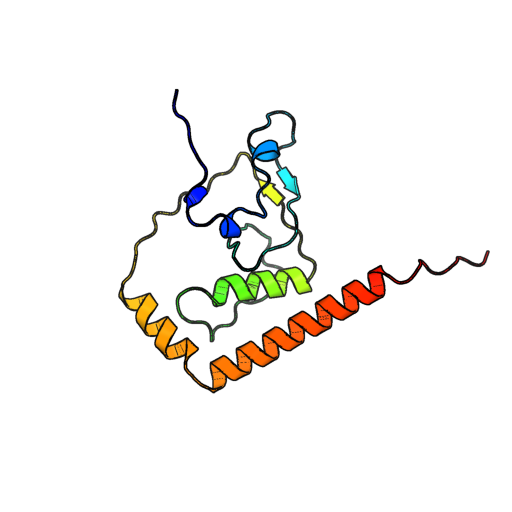 ALA A 1 111 ? 16.725 3.728 -18.066 1.00 77.31 111 ALA A N 1
ATOM 930 C CA . ALA A 1 111 ? 15.860 4.832 -17.650 1.00 77.31 111 ALA A CA 1
ATOM 931 C C . ALA A 1 111 ? 14.911 4.441 -16.503 1.00 77.31 111 ALA A C 1
ATOM 933 O O . ALA A 1 111 ? 14.648 5.251 -15.619 1.00 77.31 111 ALA A O 1
ATOM 934 N N . PHE A 1 112 ? 14.427 3.197 -16.503 1.00 77.75 112 PHE A N 1
ATOM 935 C CA . PHE A 1 112 ? 13.562 2.668 -15.455 1.00 77.75 112 PHE A CA 1
ATOM 936 C C . PHE A 1 112 ? 14.333 2.467 -14.148 1.00 77.75 112 PHE A C 1
ATOM 938 O O . PHE A 1 112 ? 13.889 2.929 -13.100 1.00 77.75 112 PHE A O 1
ATOM 945 N N . VAL A 1 113 ? 15.526 1.869 -14.217 1.00 80.69 113 VAL A N 1
ATOM 946 C CA . VAL 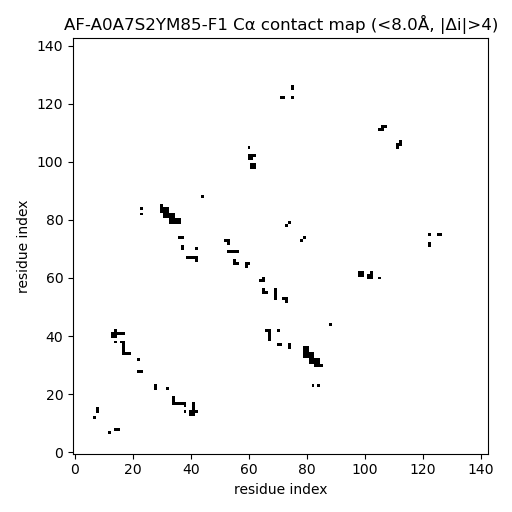A 1 113 ? 16.421 1.732 -13.057 1.00 80.69 113 VAL A CA 1
ATOM 947 C C . VAL A 1 113 ? 16.747 3.104 -12.474 1.00 80.69 113 VAL A C 1
ATOM 949 O O . VAL A 1 113 ? 16.610 3.314 -11.270 1.00 80.69 113 VAL A O 1
ATOM 952 N N . LYS A 1 114 ? 17.094 4.076 -13.329 1.00 84.25 114 LYS A N 1
ATOM 953 C CA . LYS A 1 114 ? 17.409 5.427 -12.865 1.00 84.25 114 LYS A CA 1
ATOM 954 C C . LYS A 1 114 ? 16.215 6.111 -12.203 1.00 84.25 114 LYS A C 1
ATOM 956 O O . LYS A 1 114 ? 16.374 6.794 -11.195 1.00 84.25 114 LYS A O 1
ATOM 961 N N . PHE A 1 115 ? 15.022 5.926 -12.759 1.00 82.56 115 PHE A N 1
ATOM 962 C CA . PHE A 1 115 ? 13.789 6.428 -12.167 1.00 82.56 115 PHE A CA 1
ATOM 963 C C . PHE A 1 115 ? 13.528 5.812 -10.788 1.00 82.56 115 PHE A C 1
ATOM 965 O O . PHE A 1 115 ? 13.241 6.549 -9.845 1.00 82.56 115 PHE A O 1
ATOM 972 N N . LEU A 1 116 ? 13.675 4.489 -10.653 1.00 82.44 116 LEU A N 1
ATOM 973 C CA . LEU A 1 116 ? 13.548 3.808 -9.367 1.00 82.44 116 LEU A CA 1
ATOM 974 C C . LEU A 1 116 ? 14.532 4.369 -8.340 1.00 82.44 116 LEU A C 1
ATOM 976 O O . LEU A 1 116 ? 14.106 4.714 -7.245 1.00 82.44 116 LEU A O 1
ATOM 980 N N . GLU A 1 117 ? 15.806 4.550 -8.698 1.00 87.12 117 GLU A N 1
ATOM 981 C CA . GLU A 1 117 ? 16.804 5.164 -7.809 1.00 87.12 117 GLU A CA 1
ATOM 982 C C . GLU A 1 117 ? 16.373 6.549 -7.311 1.00 87.12 117 GLU A C 1
ATOM 984 O O . GLU A 1 117 ? 16.452 6.834 -6.11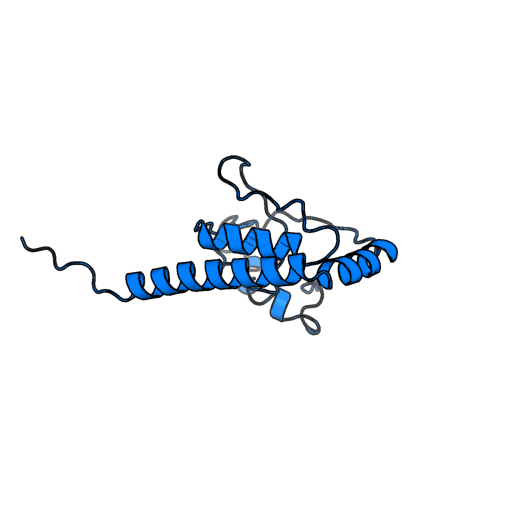6 1.00 87.12 117 GLU A O 1
ATOM 989 N N . VAL A 1 118 ? 15.902 7.414 -8.214 1.00 88.31 118 VAL A N 1
ATOM 990 C CA . VAL A 1 118 ? 15.440 8.762 -7.853 1.00 88.31 118 VAL A CA 1
ATOM 991 C C . VAL A 1 118 ? 14.229 8.682 -6.923 1.00 88.31 118 VAL A C 1
ATOM 993 O O . VAL A 1 118 ? 14.158 9.424 -5.940 1.00 88.31 118 VAL A O 1
ATOM 996 N N . LYS A 1 119 ? 13.295 7.758 -7.182 1.00 86.56 119 LYS A N 1
ATOM 997 C CA . LYS A 1 119 ? 12.126 7.557 -6.322 1.00 86.56 119 LYS A CA 1
ATOM 998 C C . LYS A 1 119 ? 12.534 7.054 -4.937 1.00 86.56 119 LYS A C 1
ATOM 1000 O O . LYS A 1 119 ? 12.073 7.596 -3.937 1.00 86.56 119 LYS A O 1
ATOM 1005 N N . GLU A 1 120 ? 13.451 6.089 -4.863 1.00 88.19 120 GLU A N 1
ATOM 1006 C CA . GLU A 1 120 ? 14.031 5.595 -3.607 1.00 88.19 120 GLU A CA 1
ATOM 1007 C C . GLU A 1 120 ? 14.666 6.717 -2.782 1.00 88.19 120 GLU A C 1
ATOM 1009 O O . GLU A 1 120 ? 14.398 6.832 -1.584 1.00 88.19 120 GLU A O 1
ATOM 1014 N N . GLN A 1 121 ? 15.461 7.576 -3.423 1.00 92.00 121 GLN A N 1
ATOM 1015 C CA . GLN A 1 121 ? 16.080 8.729 -2.772 1.00 92.00 121 GLN A CA 1
ATOM 1016 C C . GLN A 1 121 ? 15.035 9.718 -2.253 1.00 92.00 121 GLN A C 1
ATOM 1018 O O . GLN A 1 121 ? 15.137 10.174 -1.115 1.00 92.00 121 GLN A O 1
ATOM 1023 N N . PHE A 1 122 ? 14.005 10.017 -3.050 1.00 91.12 122 PHE A N 1
ATOM 1024 C CA . PHE A 1 122 ? 12.897 10.869 -2.622 1.00 91.12 122 PHE A CA 1
ATOM 1025 C C . PHE A 1 122 ? 12.218 10.314 -1.364 1.00 91.12 122 PHE A C 1
ATOM 1027 O O . PHE A 1 122 ? 12.098 11.025 -0.365 1.00 91.12 122 PHE A O 1
ATOM 1034 N N . TYR A 1 123 ? 11.843 9.032 -1.375 1.00 90.44 123 TYR A N 1
ATOM 1035 C CA . TYR A 1 123 ? 11.221 8.386 -0.221 1.00 90.44 123 TYR A CA 1
ATOM 1036 C C . TYR A 1 123 ? 12.116 8.427 1.014 1.00 90.44 123 TYR A C 1
ATOM 1038 O O . TYR A 1 123 ? 11.646 8.750 2.104 1.00 90.44 123 TYR A O 1
ATOM 1046 N N . HIS A 1 124 ? 13.403 8.116 0.849 1.00 90.69 124 HIS A N 1
ATOM 1047 C CA . HIS A 1 124 ? 14.366 8.159 1.940 1.00 90.69 124 HIS A CA 1
ATOM 1048 C C . HIS A 1 124 ? 14.448 9.558 2.554 1.00 90.69 124 HIS A C 1
ATOM 1050 O O . HIS A 1 124 ? 14.364 9.694 3.771 1.00 90.69 124 HIS A O 1
ATOM 1056 N N . ASN A 1 125 ? 14.553 10.594 1.722 1.00 94.12 125 ASN A N 1
ATOM 1057 C CA . ASN A 1 125 ? 14.697 11.971 2.183 1.00 94.12 125 ASN A CA 1
ATOM 1058 C C . ASN A 1 125 ? 13.463 12.454 2.952 1.00 94.12 125 ASN A C 1
ATOM 1060 O O . ASN A 1 125 ? 13.614 13.045 4.020 1.00 94.12 125 ASN A O 1
ATOM 1064 N N . VAL A 1 126 ? 12.252 12.173 2.454 1.00 92.19 126 VAL A N 1
ATOM 1065 C CA . VAL A 1 126 ? 11.017 12.573 3.149 1.00 92.19 126 VAL A CA 1
ATOM 1066 C C . VAL A 1 126 ? 10.880 11.848 4.487 1.00 92.19 126 VAL A C 1
ATOM 1068 O O . VAL A 1 126 ? 10.639 12.485 5.509 1.00 92.19 126 VAL A O 1
ATOM 1071 N N . LEU A 1 127 ? 11.075 10.526 4.502 1.00 88.50 127 LEU A N 1
ATOM 1072 C CA . LEU A 1 127 ? 10.924 9.734 5.724 1.00 88.50 127 LEU A CA 1
ATOM 1073 C C . LEU A 1 127 ? 12.013 10.045 6.757 1.00 88.50 127 LEU A C 1
ATOM 1075 O O . LEU A 1 127 ? 11.732 10.060 7.952 1.00 88.50 127 LEU A O 1
ATOM 1079 N N . LYS A 1 128 ? 13.241 10.332 6.309 1.00 91.69 128 LYS A N 1
ATOM 1080 C CA . LYS A 1 128 ? 14.331 10.774 7.182 1.00 91.69 128 LYS A CA 1
ATOM 1081 C C . LYS A 1 128 ? 14.004 12.118 7.827 1.00 91.69 128 LYS A C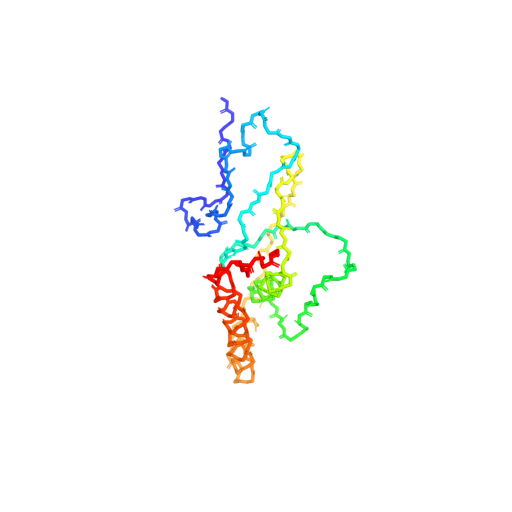 1
ATOM 1083 O O . LYS A 1 128 ? 14.103 12.229 9.043 1.00 91.69 128 LYS A O 1
ATOM 1088 N N . LYS A 1 129 ? 13.568 13.100 7.031 1.00 92.25 129 LYS A N 1
ATOM 1089 C CA . LYS A 1 129 ? 13.178 14.420 7.535 1.00 92.25 129 LYS A CA 1
ATOM 1090 C C . LYS A 1 129 ? 12.054 14.312 8.572 1.00 92.25 129 LYS A C 1
ATOM 1092 O O . LYS A 1 129 ? 12.179 14.879 9.650 1.00 92.25 129 LYS A O 1
ATOM 1097 N N . ARG A 1 130 ? 11.017 13.512 8.295 1.00 89.19 130 ARG A N 1
ATOM 1098 C CA . ARG A 1 130 ? 9.930 13.241 9.252 1.00 89.19 130 ARG A CA 1
ATOM 1099 C C . ARG A 1 130 ? 10.461 12.667 10.570 1.00 89.19 130 ARG A C 1
ATOM 1101 O O . ARG A 1 130 ? 10.128 13.164 11.637 1.00 89.19 130 ARG A O 1
ATOM 1108 N N . ALA A 1 131 ? 11.324 11.653 10.503 1.00 88.06 131 ALA A N 1
ATOM 1109 C CA . ALA A 1 131 ? 11.897 11.036 11.700 1.00 88.06 131 ALA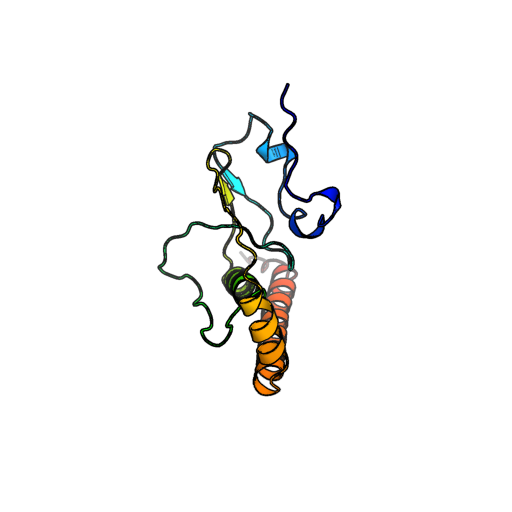 A CA 1
ATOM 1110 C C . ALA A 1 131 ? 12.796 11.997 12.505 1.00 88.06 131 ALA A C 1
ATOM 1112 O O . ALA A 1 131 ? 12.946 11.833 13.715 1.00 88.06 131 ALA A O 1
ATOM 1113 N N . GLU A 1 132 ? 13.426 12.973 11.848 1.00 92.00 132 GLU A N 1
ATOM 1114 C CA . GLU A 1 132 ? 14.192 14.035 12.506 1.00 92.00 132 GLU A CA 1
ATOM 1115 C C . GLU A 1 132 ? 13.270 15.047 13.198 1.00 92.00 132 GLU A C 1
ATOM 1117 O O . GLU A 1 132 ? 13.547 15.423 14.335 1.00 92.00 132 GLU A O 1
ATOM 1122 N N . GLU A 1 133 ? 12.165 15.441 12.559 1.00 90.12 133 GLU A N 1
ATOM 1123 C CA . GLU A 1 133 ? 11.145 16.335 13.126 1.00 90.12 133 GLU A CA 1
ATOM 1124 C C . GLU A 1 133 ? 10.448 15.707 14.344 1.00 90.12 133 GLU A C 1
ATOM 1126 O O . GLU A 1 133 ? 10.312 16.363 15.373 1.00 90.12 133 GLU A O 1
ATOM 1131 N N . GLU A 1 134 ? 10.104 14.417 14.288 1.00 86.62 134 GLU A N 1
ATOM 1132 C CA . GLU A 1 134 ? 9.504 13.673 15.411 1.00 86.62 134 GLU A CA 1
ATOM 1133 C C . GLU A 1 134 ? 10.430 13.555 16.637 1.00 86.62 134 GLU A C 1
ATOM 1135 O O . GLU A 1 134 ? 9.958 13.363 17.757 1.00 86.62 134 GLU A O 1
ATOM 1140 N N . ARG A 1 135 ? 11.755 13.653 16.449 1.00 84.94 135 ARG A N 1
ATOM 1141 C CA . ARG A 1 135 ? 12.737 13.621 17.549 1.00 84.94 135 ARG A CA 1
ATOM 1142 C C . ARG A 1 135 ? 12.963 14.979 18.201 1.00 84.94 135 ARG A C 1
ATOM 1144 O O . ARG A 1 135 ? 13.582 15.022 19.266 1.00 84.94 135 ARG A O 1
ATOM 1151 N N . GLN A 1 136 ? 12.535 16.075 17.577 1.00 75.38 136 GLN A N 1
ATOM 1152 C CA . GLN A 1 136 ? 12.691 17.391 18.181 1.00 75.38 136 GLN A CA 1
ATOM 1153 C C . GLN A 1 136 ? 11.713 17.522 19.356 1.00 75.38 136 GLN A C 1
ATOM 1155 O O . GLN A 1 136 ? 10.536 17.186 19.212 1.00 75.38 136 GLN A O 1
ATOM 1160 N N . PRO A 1 137 ? 12.172 17.976 20.536 1.00 69.56 137 PRO A N 1
ATOM 1161 C CA . PRO A 1 137 ? 11.270 18.214 21.651 1.00 69.56 137 PRO A CA 1
ATOM 1162 C C . PRO A 1 137 ? 10.222 19.245 21.228 1.00 69.56 137 PRO A C 1
ATOM 1164 O O . PRO A 1 137 ? 10.552 20.218 20.546 1.00 69.56 137 PRO A O 1
ATOM 1167 N N . ALA A 1 138 ? 8.966 19.027 21.632 1.00 69.19 138 ALA A N 1
ATOM 1168 C CA . ALA A 1 138 ? 7.898 19.989 21.391 1.00 69.19 138 ALA A CA 1
ATOM 1169 C C . ALA A 1 138 ? 8.374 21.384 21.837 1.00 69.19 138 ALA A C 1
ATOM 1171 O O . ALA A 1 138 ? 8.997 21.482 22.903 1.00 69.19 138 ALA A O 1
ATOM 1172 N N . PRO A 1 139 ? 8.135 22.445 21.044 1.00 6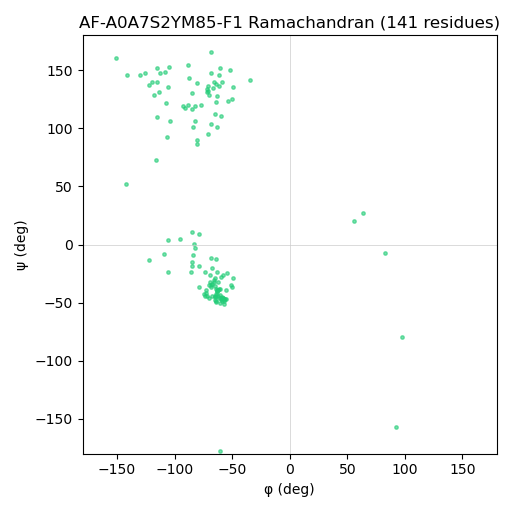8.62 139 PRO A N 1
ATOM 1173 C CA . PRO A 1 139 ? 8.583 23.779 21.408 1.00 68.62 139 PRO A CA 1
ATOM 1174 C C . PRO A 1 139 ? 8.059 24.099 22.807 1.00 68.62 139 PRO A C 1
ATOM 1176 O O . PRO A 1 139 ? 6.861 23.981 23.074 1.00 68.62 139 PRO A O 1
ATOM 1179 N N . VAL A 1 140 ? 8.977 24.436 23.717 1.00 65.94 140 VAL A N 1
ATOM 1180 C CA . VAL A 1 140 ? 8.629 24.832 25.081 1.00 65.94 140 VAL A CA 1
ATOM 1181 C C . VAL A 1 140 ? 7.733 26.056 24.956 1.00 65.94 140 VAL A C 1
ATOM 1183 O O . VAL A 1 140 ? 8.179 27.109 24.506 1.00 65.94 140 VAL A O 1
ATOM 1186 N N . SER A 1 141 ? 6.456 25.893 25.296 1.00 67.06 141 SER A N 1
ATOM 1187 C CA . SER A 1 141 ? 5.498 26.990 25.336 1.00 67.06 141 SER A CA 1
ATOM 1188 C C . SER A 1 141 ? 5.955 27.978 26.404 1.00 67.06 141 SER A C 1
ATOM 1190 O O . SER A 1 141 ? 5.745 27.742 27.592 1.00 67.06 141 SER A O 1
ATOM 1192 N N . THR A 1 142 ? 6.585 29.075 26.001 1.00 60.69 142 THR A N 1
ATOM 1193 C CA . THR A 1 142 ? 6.766 30.244 26.860 1.00 60.69 142 THR A CA 1
ATOM 1194 C C . THR A 1 142 ? 5.394 30.877 27.080 1.00 60.69 142 THR A C 1
ATOM 1196 O O . THR A 1 142 ? 4.833 31.477 26.164 1.00 60.69 142 THR A O 1
ATOM 1199 N N . GLN A 1 143 ? 4.828 30.648 28.270 1.00 56.09 143 GLN A N 1
ATOM 1200 C CA . GLN A 1 143 ? 3.758 31.479 28.830 1.00 56.09 143 GLN A CA 1
ATOM 1201 C C . GLN A 1 143 ? 4.331 32.811 29.308 1.00 56.09 143 GLN A C 1
ATOM 1203 O O . GLN A 1 143 ? 5.494 32.807 29.775 1.00 56.09 143 GLN A O 1
#

Radius of gyration: 18.9 Å; Cα contacts (8 Å, |Δi|>4): 93; chains: 1; bounding box: 34×60×49 Å

Sequence (143 aa):
GFRGEPFHIHRFAGGHNVTNFTKWFANDTGPMYLTPNHHKHFEPYVLARREGLPWYWAGFRGFGDNKVSWFRDANVMEYHYGVLRDFFVFHSGKKSRMGFVDSILEVQRPAFVKFLEVKEQFYHNVLKKRAEEERQPAPVSTQ